Protein AF-A0A6B3MPC7-F1 (afdb_monomer_lite)

Radius of gyration: 35.34 Å; chains: 1; bounding box: 56×52×120 Å

pLDDT: mean 81.12, std 14.42, range [36.66, 95.19]

Foldseek 3Di:
DFLQCLQVQLPHGSVLLVVCCVDPLVCVVPNDPDDFDWDDDDDPDDDPPGDTGGDDDPVSSLVSLVVVVVVPRPSSVVVNVVVVVVVVVVVVCVVVVNDDDPVNVVVVVVVVVVVVVVVVVVVVVVVVVVVVVVVVVVVVVVVVVVVVVVVCVVCVVVVHHPPDDPPPPPDDD

Secondary structure (DSSP, 8-state):
-BHHHHHHTTT--HHHHHHHHHSHHHHHHH-TT----EE----SS--TT---EEB--HHHHHHHHHHHHHTT-HHHHHHHHHHHHHHHHHHHHHH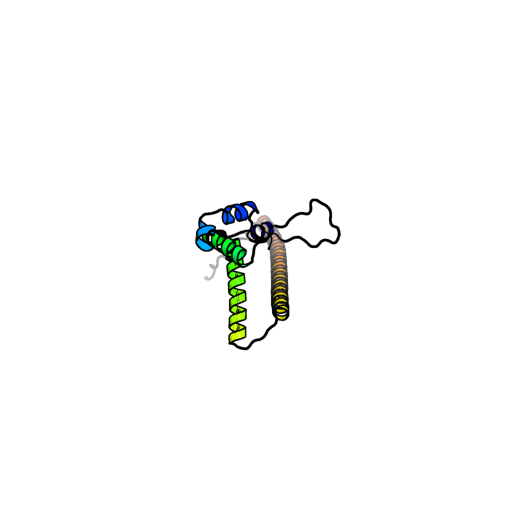TT----HHHHHHHHHHHHHHHHHHHHHHHHHHHHHHHHHHHHHHHHHHHHHHHHHHHHHHHHTT--TT----------

Structure (mmCIF, N/CA/C/O backbone):
data_AF-A0A6B3MPC7-F1
#
_entry.id   AF-A0A6B3MPC7-F1
#
loop_
_atom_site.group_PDB
_atom_site.id
_atom_site.type_symbol
_atom_site.label_atom_id
_atom_site.label_alt_id
_atom_site.label_comp_id
_atom_site.label_asym_id
_atom_site.label_entity_id
_atom_site.label_seq_id
_atom_site.pdbx_PDB_ins_code
_atom_site.Cartn_x
_atom_site.Cartn_y
_atom_site.Cartn_z
_atom_site.occupancy
_atom_site.B_iso_or_equiv
_atom_site.auth_seq_id
_atom_site.auth_comp_id
_atom_site.auth_asym_id
_atom_site.auth_atom_id
_atom_site.pdbx_PDB_model_num
ATOM 1 N N . MET A 1 1 ? -3.923 -2.902 20.310 1.00 79.69 1 MET A N 1
ATOM 2 C CA . MET A 1 1 ? -3.128 -1.877 19.592 1.00 79.69 1 MET A CA 1
ATOM 3 C C . MET A 1 1 ? -3.084 -0.612 20.438 1.00 79.69 1 MET A C 1
ATOM 5 O O . MET A 1 1 ? -4.071 -0.343 21.117 1.00 79.69 1 MET A O 1
ATOM 9 N N . SER A 1 2 ? -1.981 0.142 20.465 1.00 87.19 2 SER A N 1
ATOM 10 C CA . SER A 1 2 ? -1.950 1.422 21.195 1.00 87.19 2 SER A CA 1
ATOM 11 C C . SER A 1 2 ? -2.718 2.519 20.444 1.00 87.19 2 SER A C 1
ATOM 13 O O . SER A 1 2 ? -2.887 2.438 19.225 1.00 87.19 2 SER A O 1
ATOM 15 N N . GLN A 1 3 ? -3.172 3.567 21.142 1.00 87.94 3 GLN A N 1
ATOM 16 C CA . GLN A 1 3 ? -3.793 4.734 20.485 1.00 87.94 3 GLN A CA 1
ATOM 17 C C . GLN A 1 3 ? -2.867 5.386 19.446 1.00 87.94 3 GLN A C 1
ATOM 19 O O . GLN A 1 3 ? -3.337 5.820 18.400 1.00 87.94 3 GLN A O 1
ATOM 24 N N . THR A 1 4 ? -1.563 5.436 19.732 1.00 88.75 4 THR A N 1
ATOM 25 C CA . THR A 1 4 ? -0.551 5.992 18.826 1.00 88.75 4 THR A CA 1
ATOM 26 C C . THR A 1 4 ? -0.457 5.168 17.546 1.00 88.75 4 THR A C 1
ATOM 28 O O . THR A 1 4 ? -0.703 5.701 16.473 1.00 88.75 4 THR A O 1
ATOM 31 N N . GLN A 1 5 ? -0.248 3.852 17.671 1.00 89.69 5 GLN A N 1
ATOM 32 C CA . GLN A 1 5 ? -0.182 2.934 16.527 1.00 89.69 5 GLN A CA 1
ATOM 33 C C . GLN A 1 5 ? -1.459 2.990 15.684 1.00 89.69 5 GLN A C 1
ATOM 35 O O . GLN A 1 5 ? -1.404 3.007 14.459 1.00 89.69 5 GLN A O 1
ATOM 40 N N . THR A 1 6 ? -2.617 3.059 16.345 1.00 91.38 6 THR A N 1
ATOM 41 C CA . THR A 1 6 ? -3.924 3.152 15.681 1.00 91.38 6 THR A CA 1
ATOM 42 C C . THR A 1 6 ? -4.032 4.405 14.810 1.00 91.38 6 THR A C 1
ATOM 44 O O . THR A 1 6 ? -4.590 4.340 13.717 1.00 91.38 6 THR A O 1
ATOM 47 N N . ALA A 1 7 ? -3.518 5.541 15.287 1.00 91.69 7 ALA A N 1
ATOM 48 C CA . ALA A 1 7 ? -3.543 6.796 14.546 1.00 91.69 7 ALA A CA 1
ATOM 49 C C . ALA A 1 7 ? -2.517 6.805 13.406 1.00 91.69 7 ALA A C 1
ATOM 51 O O . ALA A 1 7 ? -2.861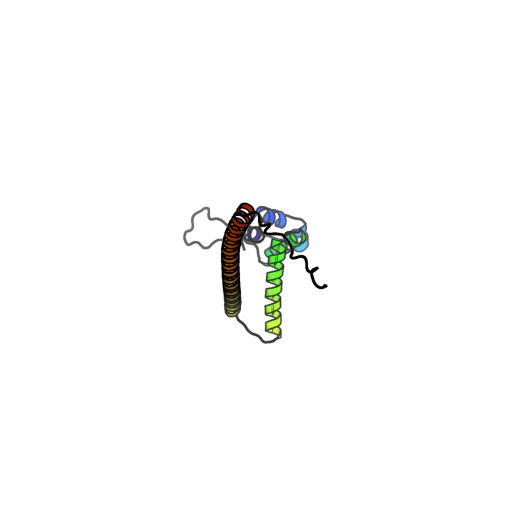 7.110 12.267 1.00 91.69 7 ALA A O 1
ATOM 52 N N . GLU A 1 8 ? -1.278 6.413 13.702 1.00 93.38 8 GLU A N 1
ATOM 53 C CA . GLU A 1 8 ? -0.163 6.437 12.749 1.00 93.38 8 GLU A CA 1
ATOM 54 C C . GLU A 1 8 ? -0.414 5.522 11.554 1.00 93.38 8 GLU A C 1
ATOM 56 O O . GLU A 1 8 ? -0.100 5.887 10.425 1.00 93.38 8 GLU A O 1
ATOM 61 N N . THR A 1 9 ? -1.072 4.383 11.787 1.00 92.94 9 THR A N 1
ATOM 62 C CA . THR A 1 9 ? -1.449 3.434 10.732 1.00 92.94 9 THR A CA 1
ATOM 63 C C . THR A 1 9 ? -2.302 4.094 9.642 1.00 92.94 9 THR A C 1
ATOM 65 O O . THR A 1 9 ? -2.206 3.716 8.484 1.00 92.94 9 THR A O 1
ATOM 68 N N . VAL A 1 10 ? -3.097 5.116 9.975 1.00 93.38 10 VAL A N 1
ATOM 69 C CA . VAL A 1 10 ? -3.915 5.873 9.007 1.00 93.38 10 VAL A CA 1
ATOM 70 C C . VAL A 1 10 ? -3.375 7.282 8.740 1.00 93.38 10 VAL A C 1
ATOM 72 O O . VAL A 1 10 ? -4.115 8.148 8.272 1.00 93.38 10 VAL A O 1
ATOM 75 N N . GLY A 1 11 ? -2.095 7.522 9.042 1.00 92.19 11 GLY A N 1
ATOM 76 C CA . GLY A 1 11 ? -1.410 8.792 8.787 1.00 92.19 11 GLY A CA 1
ATOM 77 C C . GLY A 1 11 ? -1.815 9.929 9.727 1.00 92.19 11 GLY A C 1
ATOM 78 O O . GLY A 1 11 ? -1.780 11.096 9.341 1.00 92.19 11 GLY A O 1
ATOM 79 N N . GLU A 1 12 ? -2.244 9.616 10.950 1.00 92.69 12 GLU A N 1
ATOM 80 C CA . GLU A 1 12 ? -2.781 10.591 11.899 1.00 92.69 12 GLU A CA 1
ATOM 81 C C . GLU A 1 12 ? -2.029 10.620 13.227 1.00 92.69 12 GLU A C 1
ATOM 83 O O . GLU A 1 12 ? -1.344 9.682 13.621 1.00 92.69 12 GLU A O 1
ATOM 88 N N . ASN A 1 13 ? -2.196 11.718 13.966 1.00 92.00 13 ASN A N 1
ATOM 89 C CA . ASN A 1 13 ? -1.659 11.836 15.316 1.00 92.00 13 ASN A CA 1
ATOM 90 C C . ASN A 1 13 ? -2.562 11.156 16.364 1.00 92.00 13 ASN A C 1
ATOM 92 O O . ASN A 1 13 ? -3.782 11.061 16.211 1.00 92.00 13 ASN A O 1
ATOM 96 N N . LYS A 1 14 ? -1.971 10.761 17.498 1.00 90.06 14 LYS A N 1
ATOM 97 C CA . LYS A 1 14 ? -2.687 10.182 18.651 1.00 90.06 14 LYS A CA 1
ATOM 98 C C . LYS A 1 14 ? -3.877 11.036 19.121 1.00 90.06 14 LYS A C 1
ATOM 100 O O . LYS A 1 14 ? -4.863 10.492 19.621 1.00 90.06 14 LYS A O 1
ATOM 105 N N . GLN A 1 15 ? -3.797 12.362 18.977 1.00 88.81 15 GLN A N 1
ATOM 106 C CA . GLN A 1 15 ? -4.856 13.273 19.415 1.00 88.81 15 GLN A CA 1
ATOM 107 C C . GLN A 1 15 ? -6.176 13.000 18.685 1.00 88.81 15 GLN A C 1
ATOM 109 O O . GLN A 1 15 ? -7.214 12.959 19.337 1.00 88.81 15 GLN A O 1
ATOM 114 N N . ASN A 1 16 ? -6.137 12.690 17.386 1.00 91.25 16 ASN A N 1
ATOM 115 C CA . ASN A 1 16 ? -7.331 12.331 16.618 1.00 91.25 16 ASN A CA 1
ATOM 116 C C . ASN A 1 16 ? -8.087 11.127 17.208 1.00 91.25 16 ASN A C 1
ATOM 118 O O . ASN A 1 16 ? -9.318 11.132 17.262 1.00 91.25 16 ASN A O 1
ATOM 122 N N . VAL A 1 17 ? -7.360 10.111 17.681 1.00 90.00 17 VAL A N 1
ATOM 123 C CA . VAL A 1 17 ? -7.947 8.941 18.350 1.00 90.00 17 VAL A CA 1
ATOM 124 C C . VAL A 1 17 ? -8.552 9.341 19.695 1.00 90.00 17 VAL A C 1
ATOM 126 O O . VAL A 1 17 ? -9.681 8.966 20.001 1.00 90.00 17 VAL A O 1
ATOM 129 N N . SER A 1 18 ? -7.836 10.138 20.491 1.00 87.62 18 SER A N 1
ATOM 130 C CA . SER A 1 18 ? -8.331 10.639 21.782 1.00 87.62 18 SER A CA 1
ATOM 131 C C . SER A 1 18 ? -9.615 11.467 21.627 1.00 87.62 18 SER A C 1
ATOM 133 O O . SER A 1 18 ? -10.590 11.255 22.353 1.00 87.62 18 SER A O 1
ATOM 135 N N . ASP A 1 19 ? -9.650 12.362 20.638 1.00 89.75 19 ASP A N 1
ATOM 136 C CA . ASP A 1 19 ? -10.810 13.199 20.325 1.00 89.75 19 ASP A CA 1
ATOM 137 C C . ASP A 1 19 ? -11.988 12.354 19.842 1.00 89.75 19 ASP A C 1
ATOM 139 O O . ASP A 1 19 ? -13.127 12.572 20.259 1.00 89.75 19 ASP A O 1
ATOM 143 N N . PHE A 1 20 ? -11.719 11.335 19.021 1.00 90.25 20 PHE A N 1
ATOM 144 C CA . PHE A 1 20 ? -12.735 10.386 18.591 1.00 90.25 20 PHE A CA 1
ATOM 145 C C . PHE A 1 20 ? -13.371 9.647 19.773 1.00 90.25 20 PHE A C 1
ATOM 147 O O . PHE A 1 20 ? -14.596 9.620 19.870 1.00 90.25 20 PHE A O 1
ATOM 154 N N . LEU A 1 21 ? -12.575 9.118 20.705 1.00 87.31 21 LEU A N 1
ATOM 155 C CA . LEU A 1 21 ? -13.083 8.399 21.883 1.00 87.31 21 LEU A CA 1
ATOM 156 C C . LEU A 1 21 ? -13.936 9.287 22.802 1.00 87.31 21 LEU A C 1
ATOM 158 O O . LEU A 1 21 ? -14.814 8.795 23.507 1.00 87.31 21 LEU A O 1
ATOM 162 N N . ARG A 1 22 ? -13.704 10.604 22.790 1.00 86.06 22 ARG A N 1
ATOM 163 C CA . ARG A 1 22 ? -14.512 11.593 23.526 1.00 86.06 22 ARG A CA 1
ATOM 164 C C . ARG A 1 22 ? -15.723 12.089 22.732 1.00 86.06 22 ARG A C 1
ATOM 166 O O . ARG A 1 22 ? -16.603 12.739 23.301 1.00 86.06 22 ARG A O 1
ATOM 173 N N . SER A 1 23 ? -15.771 11.813 21.431 1.00 86.88 23 SER A N 1
ATOM 174 C CA . SER A 1 23 ? -16.781 12.346 20.523 1.00 86.88 23 SER A CA 1
ATOM 175 C C . SER A 1 23 ? -18.166 11.748 20.769 1.00 86.88 23 SER A C 1
ATOM 177 O O . SER A 1 23 ? -18.323 10.604 21.201 1.00 86.88 23 SER A O 1
ATOM 179 N N . LYS A 1 24 ? -19.204 12.516 20.412 1.00 84.62 24 LYS A N 1
ATOM 180 C CA . LYS A 1 24 ? -20.585 12.014 20.395 1.00 84.62 24 LYS A CA 1
ATOM 181 C C . LYS A 1 24 ? -20.744 10.831 19.437 1.00 84.62 24 LYS A C 1
ATOM 183 O O . LYS A 1 24 ? -21.462 9.903 19.767 1.00 84.62 24 LYS A O 1
ATOM 188 N N . ALA A 1 25 ? -20.036 10.839 18.304 1.00 82.62 25 ALA A N 1
ATOM 189 C CA . ALA A 1 25 ? -20.099 9.769 17.309 1.00 82.62 25 ALA A CA 1
ATOM 190 C C . ALA A 1 25 ? -19.684 8.415 17.900 1.00 82.62 25 ALA A C 1
ATOM 192 O O . ALA A 1 25 ? -20.395 7.428 17.737 1.00 82.62 25 ALA A O 1
ATOM 193 N N . PHE A 1 26 ? -18.581 8.380 18.651 1.00 84.88 26 PHE A N 1
ATOM 194 C CA . PHE A 1 26 ? -18.154 7.161 19.331 1.00 84.88 26 PHE A CA 1
ATOM 195 C C . PHE A 1 26 ? -19.164 6.710 20.393 1.00 84.88 26 PHE A C 1
ATOM 197 O O . PHE A 1 26 ? -19.533 5.539 20.422 1.00 84.88 26 PHE A O 1
ATOM 204 N N . LYS A 1 27 ? -19.682 7.640 21.208 1.00 82.56 27 LYS A N 1
ATOM 205 C CA . LYS A 1 27 ? -20.719 7.332 22.209 1.00 82.56 27 LYS A CA 1
ATOM 206 C C . LYS A 1 27 ? -22.001 6.779 21.584 1.00 82.56 27 LYS A C 1
ATOM 208 O O . LYS A 1 27 ? -22.602 5.879 22.153 1.00 82.56 27 LYS A O 1
ATOM 213 N N . THR A 1 28 ? -22.406 7.280 20.418 1.00 82.12 28 THR A N 1
ATOM 214 C CA . THR A 1 28 ? -23.572 6.767 19.686 1.00 82.12 28 THR A CA 1
ATOM 215 C C . THR A 1 28 ? -23.346 5.344 19.177 1.00 82.12 28 THR A C 1
ATOM 217 O O . THR A 1 28 ? -24.265 4.536 19.227 1.00 82.12 28 THR A O 1
ATOM 220 N N . ILE A 1 29 ? -22.139 5.027 18.704 1.00 76.25 29 ILE A N 1
ATOM 221 C CA . ILE A 1 29 ? -21.819 3.706 18.144 1.00 76.25 29 ILE A CA 1
ATOM 222 C C . ILE A 1 29 ? -21.597 2.660 19.250 1.00 76.25 29 ILE A C 1
ATOM 224 O O . ILE A 1 29 ? -21.980 1.506 19.084 1.00 76.25 29 ILE A O 1
ATOM 228 N N . TRP A 1 30 ? -20.966 3.043 20.363 1.00 74.81 30 TRP A N 1
ATOM 229 C CA . TRP A 1 30 ? -20.492 2.101 21.386 1.00 74.81 30 TRP A CA 1
ATOM 230 C C . TRP A 1 30 ? -21.285 2.130 22.705 1.00 74.81 30 TRP A C 1
ATOM 232 O O . TRP A 1 30 ? -21.238 1.172 23.475 1.00 74.81 30 TRP A O 1
ATOM 242 N N . GLY A 1 31 ? -22.019 3.208 22.986 1.00 70.50 31 GLY A N 1
ATOM 243 C CA . GLY A 1 31 ? -22.661 3.455 24.281 1.00 70.50 31 GLY A CA 1
ATOM 244 C C . GLY A 1 31 ? -21.761 4.200 25.280 1.00 70.50 31 GLY A C 1
ATOM 245 O O . GLY A 1 31 ? -20.554 4.346 25.087 1.00 70.50 31 GLY A O 1
ATOM 246 N N . GLU A 1 32 ? -22.352 4.703 26.369 1.00 61.47 32 GLU A N 1
ATOM 247 C CA . GLU A 1 32 ? -21.684 5.615 27.321 1.00 61.47 32 GLU A CA 1
ATOM 248 C C . GLU A 1 32 ? -20.649 4.949 28.252 1.00 61.47 32 GLU A C 1
ATOM 250 O O . GLU A 1 32 ? -19.908 5.647 28.939 1.00 61.47 32 GLU A O 1
ATOM 255 N N . GLY A 1 33 ? -20.558 3.616 28.266 1.00 57.88 33 GLY A N 1
ATOM 256 C CA . GLY A 1 33 ? -19.762 2.853 29.239 1.00 57.88 33 GLY A CA 1
ATOM 257 C C . GLY A 1 33 ? -18.322 2.518 28.835 1.00 57.88 33 GLY A C 1
ATOM 258 O O . GLY A 1 33 ? -17.691 1.691 29.494 1.00 57.88 33 GLY A O 1
ATOM 259 N N . PHE A 1 34 ? -17.782 3.079 27.746 1.00 63.31 34 PHE A N 1
ATOM 260 C CA . PHE A 1 34 ? -16.431 2.708 27.318 1.00 63.31 34 PHE A CA 1
ATOM 261 C C . PHE A 1 34 ? -15.351 3.263 28.251 1.00 63.31 34 PHE A C 1
ATOM 263 O O . PHE A 1 34 ? -15.159 4.473 28.354 1.00 63.31 34 PHE A O 1
ATOM 270 N N . THR A 1 35 ? -14.573 2.357 28.839 1.00 61.47 35 THR A N 1
ATOM 271 C CA . THR A 1 35 ? -13.305 2.677 29.498 1.00 61.47 35 THR A CA 1
ATOM 272 C C . THR A 1 35 ? -12.179 2.040 28.691 1.00 61.47 35 THR A C 1
ATOM 274 O O . THR A 1 35 ? -12.222 0.839 28.416 1.00 61.47 35 THR A O 1
ATOM 277 N N . SER A 1 36 ? -11.180 2.826 28.278 1.00 61.00 36 SER A N 1
ATOM 278 C CA . SER A 1 36 ? -10.019 2.283 27.568 1.00 61.00 36 SER A CA 1
ATOM 279 C C . SER A 1 36 ? -9.284 1.284 28.453 1.00 61.00 36 SER A C 1
ATOM 281 O O . SER A 1 36 ? -8.946 1.613 29.589 1.00 61.00 36 SER A O 1
ATOM 283 N N . GLN A 1 37 ? -9.015 0.089 27.929 1.00 60.06 37 GLN A N 1
ATOM 284 C CA . GLN A 1 37 ? -8.180 -0.885 28.620 1.00 60.06 37 GLN A CA 1
ATOM 285 C C . GLN A 1 37 ? -6.733 -0.397 28.596 1.00 60.06 37 GLN A C 1
ATOM 287 O O . GLN A 1 37 ? -6.102 -0.308 27.543 1.00 60.06 37 GLN A O 1
ATOM 292 N N . THR A 1 38 ? -6.207 -0.061 29.763 1.00 57.59 38 THR A N 1
ATOM 293 C CA . THR A 1 38 ? -4.776 0.176 29.935 1.00 57.59 38 THR A CA 1
ATOM 294 C C . THR A 1 38 ? -4.104 -1.181 30.057 1.00 57.59 38 THR A C 1
ATOM 296 O O . THR A 1 38 ? -4.526 -1.987 30.884 1.00 57.59 38 THR A O 1
ATOM 299 N N . PHE A 1 39 ? -3.089 -1.447 29.239 1.00 57.16 39 PHE A N 1
ATOM 300 C CA . PHE A 1 39 ? -2.245 -2.620 29.428 1.00 57.16 39 PHE A CA 1
ATOM 301 C C . PHE A 1 39 ? -0.905 -2.186 30.012 1.00 57.16 39 PHE A C 1
ATOM 303 O O . PHE A 1 39 ? -0.333 -1.166 29.615 1.00 57.16 39 PHE A O 1
ATOM 310 N N . GLU A 1 40 ? -0.435 -2.947 30.992 1.00 53.66 40 GLU A N 1
ATOM 311 C CA . GLU A 1 40 ? 0.923 -2.818 31.503 1.00 53.66 40 GLU A CA 1
ATOM 312 C C . GLU A 1 40 ? 1.852 -3.581 30.558 1.00 53.66 40 GLU A C 1
ATOM 314 O O . GLU A 1 40 ? 1.523 -4.671 30.091 1.00 53.66 40 GLU A O 1
ATOM 319 N N . VAL A 1 41 ? 2.971 -2.956 30.195 1.00 55.78 41 VAL A N 1
ATOM 320 C CA . VAL A 1 41 ? 4.008 -3.608 29.396 1.00 55.78 41 VAL A CA 1
ATOM 321 C C . VAL A 1 41 ? 4.845 -4.428 30.367 1.00 55.78 41 VAL A C 1
ATOM 323 O O . VAL A 1 41 ? 5.378 -3.882 31.332 1.00 55.78 41 VAL A O 1
ATOM 326 N N . GLU A 1 42 ? 4.906 -5.737 30.150 1.00 44.22 42 GLU A N 1
ATOM 327 C CA . GLU A 1 42 ? 5.680 -6.651 30.983 1.00 44.22 42 GLU A CA 1
ATOM 328 C C . GLU A 1 42 ? 7.172 -6.468 30.667 1.00 44.22 42 GLU A C 1
ATOM 330 O O . GLU A 1 42 ? 7.681 -7.019 29.698 1.00 44.22 42 GLU A O 1
ATOM 335 N N . ASP A 1 43 ? 7.860 -5.647 31.464 1.00 46.41 43 ASP A N 1
ATOM 336 C CA . ASP A 1 43 ? 9.323 -5.549 31.483 1.00 46.41 43 ASP A CA 1
ATOM 337 C C . ASP A 1 43 ? 9.832 -5.905 32.885 1.00 46.41 43 ASP A C 1
ATOM 339 O O . ASP A 1 43 ? 9.342 -5.394 33.898 1.00 46.41 43 ASP A O 1
ATOM 343 N N . SER A 1 44 ? 10.833 -6.787 32.940 1.00 45.22 44 SER A N 1
ATOM 344 C CA . SER A 1 44 ? 11.341 -7.512 34.119 1.00 45.22 44 SER A CA 1
ATOM 345 C C . SER A 1 44 ? 12.015 -6.661 35.209 1.00 45.22 44 SER A C 1
ATOM 347 O O . SER A 1 44 ? 12.724 -7.188 36.063 1.00 45.22 44 SER A O 1
ATOM 349 N N . THR A 1 45 ? 11.810 -5.348 35.220 1.00 51.62 45 THR A N 1
ATOM 350 C CA . THR A 1 45 ? 12.369 -4.438 36.225 1.00 51.62 45 THR A CA 1
ATOM 351 C C . THR A 1 45 ? 11.339 -3.378 36.590 1.00 51.62 45 THR A C 1
ATOM 353 O O . THR A 1 45 ? 11.165 -2.376 35.895 1.00 51.62 45 THR A O 1
ATOM 356 N N . GLN A 1 46 ? 10.642 -3.627 37.700 1.00 48.66 46 GLN A N 1
ATOM 357 C CA . GLN A 1 46 ? 9.683 -2.721 38.328 1.00 48.66 46 GLN A CA 1
ATOM 358 C C . GLN A 1 46 ? 10.389 -1.439 38.796 1.00 48.66 46 GLN A C 1
ATOM 360 O O . GLN A 1 46 ? 10.951 -1.384 39.889 1.00 48.66 46 GLN A O 1
ATOM 365 N N . LEU A 1 47 ? 10.353 -0.392 37.972 1.00 48.59 47 LEU A N 1
ATOM 366 C CA . LEU A 1 47 ? 10.719 0.967 38.364 1.00 48.59 47 LEU A CA 1
ATOM 367 C C . LEU A 1 47 ? 9.486 1.871 38.267 1.00 48.59 47 LEU A C 1
ATOM 369 O O . LEU A 1 47 ? 8.727 1.844 37.298 1.00 48.59 47 LEU A O 1
ATOM 373 N N . ILE A 1 48 ? 9.281 2.664 39.315 1.00 48.00 48 ILE A N 1
ATOM 374 C CA . ILE A 1 48 ? 8.210 3.655 39.440 1.00 48.00 48 ILE A CA 1
ATOM 375 C C . ILE A 1 48 ? 8.314 4.642 38.264 1.00 48.00 48 ILE A C 1
ATOM 377 O O . ILE A 1 48 ? 9.339 5.297 38.105 1.00 48.00 48 ILE A O 1
ATOM 381 N N . GLY A 1 49 ? 7.254 4.751 37.451 1.00 57.06 49 GLY A N 1
ATOM 382 C CA . GLY A 1 49 ? 7.196 5.653 36.287 1.00 57.06 49 GLY A CA 1
ATOM 383 C C . GLY A 1 49 ? 7.054 4.982 34.913 1.00 57.06 49 GLY A C 1
ATOM 384 O O . GLY A 1 49 ? 7.204 5.665 33.902 1.00 57.06 49 GLY A O 1
ATOM 385 N N . GLN A 1 50 ? 6.759 3.678 34.845 1.00 56.09 50 GLN A N 1
ATOM 386 C CA . GLN A 1 50 ? 6.609 2.962 33.572 1.00 56.09 50 GLN A CA 1
ATOM 387 C C . GLN A 1 50 ? 5.555 3.584 32.627 1.00 56.09 50 GLN A C 1
ATOM 389 O O . GLN A 1 50 ? 4.476 4.003 33.074 1.00 56.09 50 GLN A O 1
ATOM 394 N N . PRO A 1 51 ? 5.827 3.612 31.305 1.00 55.25 51 PRO A N 1
ATOM 395 C CA . PRO A 1 51 ? 4.883 4.100 30.313 1.00 55.25 51 PRO A CA 1
ATOM 396 C C . PRO A 1 51 ? 3.697 3.137 30.207 1.00 55.25 51 PRO A C 1
ATOM 398 O O . PRO A 1 51 ? 3.763 2.088 29.572 1.00 55.25 51 PRO A O 1
ATOM 401 N N . ARG A 1 52 ? 2.572 3.517 30.814 1.00 60.28 52 ARG A N 1
ATOM 402 C CA . ARG A 1 52 ? 1.289 2.848 30.593 1.00 60.28 52 ARG A CA 1
ATOM 403 C C . ARG A 1 52 ? 0.851 3.086 29.156 1.00 60.28 52 ARG A C 1
ATOM 405 O O . ARG A 1 52 ? 0.601 4.228 28.756 1.00 60.28 52 ARG A O 1
ATOM 412 N N . ILE A 1 53 ? 0.743 2.016 28.378 1.00 65.00 53 ILE A N 1
ATOM 413 C CA . ILE A 1 53 ? 0.219 2.115 27.024 1.00 65.00 53 ILE A CA 1
ATOM 414 C C . ILE A 1 53 ? -1.300 1.958 27.099 1.00 65.00 53 ILE A C 1
ATOM 416 O O . ILE A 1 53 ? -1.845 0.934 27.510 1.00 65.00 53 ILE A O 1
ATOM 420 N N . ASN A 1 54 ? -2.001 3.011 26.683 1.00 70.50 54 ASN A N 1
ATOM 421 C CA . ASN A 1 54 ? -3.451 2.967 26.559 1.00 70.50 54 ASN A CA 1
ATOM 422 C C . ASN A 1 54 ? -3.810 2.121 25.342 1.00 70.50 54 ASN A C 1
ATOM 424 O O . ASN A 1 54 ? -3.614 2.538 24.191 1.00 70.50 54 ASN A O 1
ATOM 428 N N . GLY A 1 55 ? -4.326 0.931 25.616 1.00 78.62 55 GLY A N 1
ATOM 429 C CA . GLY A 1 55 ? -4.754 -0.006 24.609 1.00 78.62 55 GLY A CA 1
ATOM 430 C C . GLY A 1 55 ? -6.145 0.252 24.097 1.00 78.62 55 GLY A C 1
ATOM 431 O O . GLY A 1 55 ? -7.062 0.637 24.822 1.00 78.62 55 GLY A O 1
ATOM 432 N N . LEU A 1 56 ? -6.294 -0.012 22.807 1.00 82.44 56 LEU A N 1
ATOM 433 C CA . LEU A 1 56 ? -7.576 -0.097 22.148 1.00 82.44 56 LEU A CA 1
ATOM 434 C C . LEU A 1 56 ? -7.841 -1.547 21.728 1.00 82.44 56 LEU A C 1
ATOM 436 O O . LEU A 1 56 ? -7.005 -2.152 21.038 1.00 82.44 56 LEU A O 1
ATOM 440 N N . PRO A 1 57 ? -9.003 -2.098 22.124 1.00 84.19 57 PRO A N 1
ATOM 441 C CA . PRO A 1 57 ? -9.557 -3.301 21.527 1.00 84.19 57 PRO A CA 1
ATOM 442 C C . PRO A 1 57 ? -9.690 -3.149 20.009 1.00 84.19 57 PRO A C 1
ATOM 444 O O . PRO A 1 57 ? -10.066 -2.081 19.520 1.00 84.19 57 PRO A O 1
ATOM 447 N N . LEU A 1 58 ? -9.466 -4.236 19.265 1.00 85.75 58 LEU A N 1
ATOM 448 C CA . LEU A 1 58 ? -9.533 -4.246 17.796 1.00 85.75 58 LEU A CA 1
ATOM 449 C C . LEU A 1 58 ? -10.861 -3.690 17.257 1.00 85.75 58 LEU A C 1
ATOM 451 O O . LEU A 1 58 ? -10.872 -2.933 16.293 1.00 85.75 58 LEU A O 1
ATOM 455 N N . LYS A 1 59 ? -11.979 -3.993 17.924 1.00 86.69 59 LYS A N 1
ATOM 456 C CA . LYS A 1 59 ? -13.303 -3.470 17.553 1.00 86.69 59 LYS A CA 1
ATOM 457 C C . LYS A 1 59 ? -13.325 -1.939 17.486 1.00 86.69 59 LYS A C 1
ATOM 459 O O . LYS A 1 59 ? -13.919 -1.369 16.580 1.00 86.69 59 LYS A O 1
ATOM 464 N N . ILE A 1 60 ? -12.644 -1.274 18.415 1.00 87.75 60 ILE A N 1
ATOM 465 C CA . ILE A 1 60 ? -12.600 0.191 18.491 1.00 87.75 60 ILE A CA 1
ATOM 466 C C . ILE A 1 60 ? -11.656 0.764 17.446 1.00 87.75 60 ILE A C 1
ATOM 468 O O . ILE A 1 60 ? -11.963 1.799 16.864 1.00 87.75 60 ILE A O 1
ATOM 472 N N . VAL A 1 61 ? -10.556 0.065 17.165 1.00 91.06 61 VAL A N 1
ATOM 473 C CA . VAL A 1 61 ? -9.653 0.401 16.058 1.00 91.06 61 VAL A CA 1
ATOM 474 C C . VAL A 1 61 ? -10.411 0.393 14.729 1.00 91.06 61 VAL A C 1
ATOM 476 O O . VAL A 1 61 ? -10.384 1.383 14.003 1.00 91.06 61 VAL A O 1
ATOM 479 N N . ILE A 1 62 ? -11.174 -0.671 14.456 1.00 91.25 62 ILE A N 1
ATOM 480 C CA . ILE A 1 62 ? -11.975 -0.800 13.230 1.00 91.25 62 ILE A CA 1
ATOM 481 C C . ILE A 1 62 ? -13.034 0.304 13.141 1.00 91.25 62 ILE A C 1
ATOM 483 O O . ILE A 1 62 ? -13.206 0.906 12.081 1.00 91.25 62 ILE A O 1
ATOM 487 N N . ILE A 1 63 ? -13.734 0.599 14.241 1.00 91.25 63 ILE A N 1
ATOM 488 C CA . ILE A 1 63 ? -14.737 1.673 14.283 1.00 91.25 63 ILE A CA 1
ATOM 489 C C . ILE A 1 63 ? -14.084 3.037 14.024 1.00 91.25 63 ILE A C 1
ATOM 491 O O . ILE A 1 63 ? -14.619 3.837 13.256 1.00 91.25 63 ILE A O 1
ATOM 495 N N . TYR A 1 64 ? -12.930 3.304 14.638 1.00 92.62 64 TYR A N 1
ATOM 496 C CA . TYR A 1 64 ? -12.186 4.541 14.430 1.00 92.62 64 TYR A CA 1
ATOM 497 C C . TYR A 1 64 ? -11.768 4.705 12.968 1.00 92.62 64 TYR A C 1
ATOM 499 O O . TYR A 1 64 ? -12.063 5.734 12.360 1.00 92.62 64 TYR A O 1
ATOM 507 N N . TRP A 1 65 ? -11.138 3.689 12.373 1.00 95.19 65 TRP A N 1
ATOM 508 C CA . TRP A 1 65 ? -10.737 3.740 10.968 1.00 95.19 65 TRP A CA 1
ATOM 509 C C . TRP A 1 65 ? -11.943 3.898 10.041 1.00 95.19 65 TRP A C 1
ATOM 511 O O . TRP A 1 65 ? -11.876 4.688 9.102 1.00 95.19 65 TRP A O 1
ATOM 521 N N . ASN A 1 66 ? -13.077 3.251 10.333 1.00 92.88 66 ASN A N 1
ATOM 522 C CA . ASN A 1 66 ? -14.306 3.430 9.549 1.00 92.88 66 ASN A CA 1
ATOM 523 C C . ASN A 1 66 ? -14.817 4.868 9.636 1.00 92.88 66 ASN A C 1
ATOM 525 O O . ASN A 1 66 ? -15.154 5.479 8.622 1.00 92.88 66 ASN A O 1
ATOM 529 N N . TYR A 1 67 ? -14.814 5.442 10.838 1.00 92.50 67 TYR A N 1
ATOM 530 C CA . TYR A 1 67 ? -15.173 6.839 11.048 1.00 92.50 67 TYR A CA 1
ATOM 531 C C . TYR A 1 67 ? -14.250 7.796 10.274 1.00 92.50 67 TYR A C 1
ATOM 533 O O . TYR A 1 67 ? -14.734 8.745 9.652 1.00 92.50 67 TYR A O 1
ATOM 541 N N . ARG A 1 68 ? -12.933 7.547 10.260 1.00 93.94 68 ARG A N 1
ATOM 542 C CA . ARG A 1 68 ? -11.974 8.354 9.482 1.00 93.94 68 ARG A CA 1
ATOM 543 C C . ARG A 1 68 ? -12.158 8.179 7.976 1.00 93.94 68 ARG A C 1
ATOM 545 O O . ARG A 1 68 ? -12.121 9.173 7.256 1.00 93.94 68 ARG A O 1
ATOM 552 N N . SER A 1 69 ? -12.430 6.961 7.513 1.00 94.31 69 SER A N 1
ATOM 553 C CA . SER A 1 69 ? -12.759 6.673 6.114 1.00 94.31 69 SER A CA 1
ATOM 554 C C . SER A 1 69 ? -14.001 7.449 5.667 1.00 94.31 69 SER A C 1
ATOM 556 O O . SER A 1 69 ? -13.962 8.146 4.657 1.00 94.31 69 SER A O 1
ATOM 558 N N . TYR A 1 70 ? -15.075 7.429 6.465 1.00 91.25 70 TYR A N 1
ATOM 559 C CA . TYR A 1 70 ? -16.290 8.212 6.201 1.00 91.25 70 TYR A CA 1
ATOM 560 C C . TYR A 1 70 ? -16.024 9.727 6.142 1.00 91.25 70 TYR A C 1
ATOM 562 O O . TYR A 1 70 ? -16.663 10.454 5.386 1.00 91.25 70 TYR A O 1
ATOM 570 N N . ARG A 1 71 ? -15.046 10.219 6.912 1.00 91.25 71 ARG A N 1
ATOM 571 C CA . ARG A 1 71 ? -14.589 11.619 6.896 1.00 91.25 71 ARG A CA 1
ATOM 572 C C . ARG A 1 71 ? -13.628 11.950 5.745 1.00 91.25 71 ARG A C 1
ATOM 574 O O . ARG A 1 71 ? -13.157 13.082 5.680 1.00 91.25 71 ARG A O 1
ATOM 581 N N . GLY A 1 72 ? -13.344 11.003 4.853 1.00 92.56 72 GLY A N 1
ATOM 582 C CA . GLY A 1 72 ? -12.510 11.208 3.669 1.00 92.56 72 GLY A CA 1
ATOM 583 C C . GLY A 1 72 ? -11.027 10.875 3.847 1.00 92.56 72 GLY A C 1
ATOM 584 O O . GLY A 1 72 ? -10.234 11.209 2.966 1.00 92.56 72 GLY A O 1
ATOM 585 N N . ASN A 1 73 ? -10.618 10.214 4.940 1.00 94.56 73 ASN A N 1
ATOM 586 C CA . ASN A 1 73 ? -9.249 9.703 5.043 1.00 94.56 73 ASN A CA 1
ATOM 587 C C . ASN A 1 73 ? -9.069 8.502 4.093 1.00 94.56 73 ASN A C 1
ATOM 589 O O . ASN A 1 73 ? -9.589 7.410 4.333 1.00 94.56 73 ASN A O 1
ATOM 593 N N . LYS A 1 74 ? -8.294 8.718 3.023 1.00 94.50 74 LYS A N 1
ATOM 594 C CA . LYS A 1 74 ? -8.000 7.710 1.996 1.00 94.50 74 LYS A CA 1
ATOM 595 C C . LYS A 1 74 ? -7.150 6.549 2.517 1.00 94.50 74 LYS A C 1
ATOM 597 O O . LYS A 1 74 ? -7.361 5.427 2.074 1.00 94.50 74 LYS A O 1
ATOM 602 N N . GLU A 1 75 ? -6.228 6.786 3.448 1.00 93.62 75 GLU A N 1
ATOM 603 C CA . GLU A 1 75 ? -5.393 5.726 4.031 1.00 93.62 75 GLU A CA 1
ATOM 604 C C . GLU A 1 75 ? -6.230 4.781 4.894 1.00 93.62 75 GLU A C 1
ATOM 606 O O . GLU A 1 75 ? -6.150 3.563 4.744 1.00 93.62 75 GLU A O 1
ATOM 611 N N . ALA A 1 76 ? -7.135 5.334 5.707 1.00 92.94 76 ALA A N 1
ATOM 612 C CA . ALA A 1 76 ? -8.097 4.534 6.460 1.00 92.94 76 ALA A CA 1
ATOM 613 C C . ALA A 1 76 ? -8.984 3.680 5.536 1.00 92.94 76 ALA A C 1
ATOM 615 O O . ALA A 1 76 ? -9.197 2.500 5.810 1.00 92.94 76 ALA A O 1
ATOM 616 N N . TYR A 1 77 ? -9.457 4.252 4.422 1.00 93.75 77 TYR A N 1
ATOM 617 C CA . TYR A 1 77 ? -10.236 3.517 3.422 1.00 93.75 77 TYR A CA 1
ATOM 618 C C . TYR A 1 77 ? -9.440 2.371 2.784 1.00 93.75 77 TYR A C 1
ATOM 620 O O . TYR A 1 77 ? -9.948 1.252 2.695 1.00 93.75 77 TYR A O 1
ATOM 628 N N . LYS A 1 78 ? -8.191 2.623 2.365 1.00 93.00 78 LYS A N 1
ATOM 629 C CA . LYS A 1 78 ? -7.314 1.601 1.771 1.00 93.00 78 LYS A CA 1
ATOM 630 C C . LYS A 1 78 ? -7.112 0.429 2.725 1.00 93.00 78 LYS A C 1
ATOM 632 O O . LYS A 1 78 ? -7.343 -0.711 2.339 1.00 93.00 78 LYS A O 1
ATOM 637 N N . ILE A 1 79 ? -6.745 0.712 3.975 1.00 93.38 79 ILE A N 1
ATOM 638 C CA . ILE A 1 79 ? -6.474 -0.323 4.980 1.00 93.38 79 ILE A CA 1
ATOM 639 C C . ILE A 1 79 ? -7.726 -1.148 5.262 1.00 93.38 79 ILE A C 1
ATOM 641 O O . ILE A 1 79 ? -7.665 -2.373 5.255 1.00 93.38 79 ILE A O 1
ATOM 645 N N . LEU A 1 80 ? -8.880 -0.503 5.449 1.00 93.50 80 LEU A N 1
ATOM 646 C CA . LEU A 1 80 ? -10.137 -1.222 5.649 1.00 93.50 80 LEU A CA 1
ATOM 647 C C . LEU A 1 80 ? -10.524 -2.073 4.442 1.00 93.50 80 LEU A C 1
ATOM 649 O O . LEU A 1 80 ? -11.001 -3.187 4.626 1.00 93.50 80 LEU A O 1
ATOM 653 N N . SER A 1 81 ? -10.300 -1.572 3.227 1.00 91.50 81 SER A N 1
ATOM 654 C CA . SER A 1 81 ? -10.592 -2.312 1.997 1.00 91.50 81 SER A CA 1
ATOM 655 C C . SER A 1 81 ? -9.714 -3.555 1.877 1.00 91.50 81 SER A C 1
ATOM 657 O O . SER A 1 81 ? -10.224 -4.627 1.572 1.00 91.50 81 SER A O 1
ATOM 659 N N . VAL A 1 82 ? -8.416 -3.435 2.176 1.00 91.75 82 VAL A N 1
ATOM 660 C CA . VAL A 1 82 ? -7.477 -4.567 2.164 1.00 91.75 82 VAL A CA 1
ATOM 661 C C . VAL A 1 82 ? -7.840 -5.592 3.237 1.00 91.75 82 VAL A C 1
ATOM 663 O O . VAL A 1 82 ? -7.897 -6.779 2.941 1.00 91.75 82 VAL A O 1
ATOM 666 N N . LEU A 1 83 ? -8.147 -5.154 4.462 1.00 91.25 83 LEU A N 1
ATOM 667 C CA . LEU A 1 83 ? -8.551 -6.058 5.547 1.00 91.25 83 LEU A CA 1
ATOM 668 C C . LEU A 1 83 ? -9.887 -6.757 5.264 1.00 91.25 83 LEU A C 1
ATOM 670 O O . LEU A 1 83 ? -10.066 -7.919 5.623 1.00 91.25 83 LEU A O 1
ATOM 674 N N . ALA A 1 84 ? -10.834 -6.059 4.633 1.00 90.56 84 ALA A N 1
ATOM 675 C CA . ALA A 1 84 ? -12.102 -6.646 4.223 1.00 90.56 84 ALA A CA 1
ATOM 6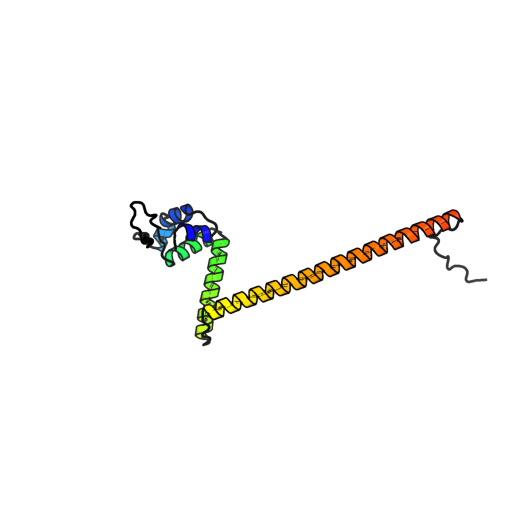76 C C . ALA A 1 84 ? -11.902 -7.672 3.104 1.00 90.56 84 ALA A C 1
ATOM 678 O O . ALA A 1 84 ? -12.450 -8.766 3.193 1.00 90.56 84 ALA A O 1
ATOM 679 N N . LEU A 1 85 ? -11.102 -7.337 2.087 1.00 89.69 85 LEU A N 1
ATOM 680 C CA . LEU A 1 85 ? -10.753 -8.255 1.006 1.00 89.69 85 LEU A CA 1
ATOM 681 C C . LEU A 1 85 ? -10.098 -9.519 1.561 1.00 89.69 85 LEU A C 1
ATOM 683 O O . LEU A 1 85 ? -10.537 -10.614 1.244 1.00 89.69 85 LEU A O 1
ATOM 687 N N . ASP A 1 86 ? -9.116 -9.349 2.441 1.00 85.94 86 ASP A N 1
ATOM 688 C CA . ASP A 1 86 ? -8.428 -10.440 3.117 1.00 85.94 86 ASP A CA 1
ATOM 689 C C . ASP A 1 86 ? -9.405 -11.367 3.856 1.00 85.94 86 ASP A C 1
ATOM 691 O O . ASP A 1 86 ? -9.500 -12.562 3.580 1.00 85.94 86 ASP A O 1
ATOM 695 N N . SER A 1 87 ? -10.223 -10.792 4.741 1.00 86.75 87 SER A N 1
ATOM 696 C CA . SER A 1 87 ? -11.186 -11.579 5.504 1.00 86.75 87 SER A CA 1
ATOM 697 C C . SER A 1 87 ? -12.210 -12.278 4.605 1.00 86.75 87 SER A C 1
ATOM 699 O O . SER A 1 87 ? -12.633 -13.390 4.920 1.00 86.75 87 SER A O 1
ATOM 701 N N . LEU A 1 88 ? -12.626 -11.654 3.501 1.00 85.19 88 LEU A N 1
ATOM 702 C CA . LEU A 1 88 ? -13.544 -12.263 2.540 1.00 85.19 88 LEU A CA 1
ATOM 703 C C . LEU A 1 88 ? -12.878 -13.388 1.752 1.00 85.19 88 LEU A C 1
ATOM 705 O O . LEU A 1 88 ? -13.503 -14.429 1.582 1.00 85.19 88 LEU A O 1
ATOM 709 N N . GLU A 1 89 ? -11.635 -13.217 1.304 1.00 83.81 89 GLU A N 1
ATOM 710 C CA . GLU A 1 89 ? -10.868 -14.281 0.654 1.00 83.81 89 GLU A CA 1
ATOM 711 C C . GLU A 1 89 ? -10.750 -15.508 1.555 1.00 83.81 89 GLU A C 1
ATOM 713 O O . GLU A 1 89 ? -11.006 -16.619 1.093 1.00 83.81 89 GLU A O 1
ATOM 718 N N . ASP A 1 90 ? -10.440 -15.320 2.839 1.00 80.12 90 ASP A N 1
ATOM 719 C CA . ASP A 1 90 ? -10.366 -16.418 3.804 1.00 80.12 90 ASP A CA 1
ATOM 720 C C . ASP A 1 90 ? -11.727 -17.106 3.992 1.00 80.12 90 ASP A C 1
ATOM 722 O O . ASP A 1 90 ? -11.809 -18.337 3.977 1.00 80.12 90 ASP A O 1
ATOM 726 N N . HIS A 1 91 ? -12.818 -16.340 4.105 1.00 81.44 91 HIS A N 1
ATOM 727 C CA . HIS A 1 91 ? -14.164 -16.917 4.189 1.00 81.44 91 HIS A CA 1
ATOM 728 C C . HIS A 1 91 ? -14.559 -17.664 2.911 1.00 81.44 91 HIS A C 1
ATOM 730 O O . HIS A 1 91 ? -15.154 -18.739 3.003 1.00 81.44 91 HIS A O 1
ATOM 736 N N . PHE A 1 92 ? -14.233 -17.131 1.731 1.00 82.38 92 PHE A N 1
ATOM 737 C CA . PHE A 1 92 ? -14.495 -17.803 0.462 1.00 82.38 92 PHE A CA 1
ATOM 738 C C . PHE A 1 92 ? -13.691 -19.094 0.366 1.00 82.38 92 PHE A C 1
ATOM 740 O O . PHE A 1 92 ? -14.273 -20.143 0.115 1.00 82.38 92 PHE A O 1
ATOM 747 N N . ARG A 1 93 ? -12.388 -19.062 0.646 1.00 70.69 93 ARG A N 1
ATOM 748 C CA . ARG A 1 93 ? -11.541 -20.262 0.640 1.00 70.69 93 ARG A CA 1
ATOM 749 C C . ARG A 1 93 ? -12.051 -21.323 1.602 1.00 70.69 93 ARG A C 1
ATOM 751 O O . ARG A 1 93 ? -12.193 -22.473 1.199 1.00 70.69 93 ARG A O 1
ATOM 758 N N . HIS A 1 94 ? -12.425 -20.938 2.822 1.00 77.88 94 HIS A N 1
ATOM 759 C CA . HIS A 1 94 ? -13.030 -21.869 3.770 1.00 77.88 94 HIS A CA 1
ATOM 760 C C . HIS A 1 94 ? -14.339 -22.467 3.230 1.00 77.88 94 HIS A C 1
ATOM 762 O O . HIS A 1 94 ? -14.543 -23.676 3.320 1.00 77.88 94 HIS A O 1
ATOM 768 N N . ALA A 1 95 ? -15.196 -21.651 2.608 1.00 77.38 95 ALA A N 1
ATOM 769 C CA . ALA A 1 95 ? -16.428 -22.118 1.971 1.00 77.38 95 ALA A CA 1
ATOM 770 C C . ALA A 1 95 ? -16.174 -23.052 0.770 1.00 77.38 95 ALA A C 1
ATOM 772 O O . ALA A 1 95 ? -16.985 -23.940 0.512 1.00 77.38 95 ALA A O 1
ATOM 773 N N . PHE A 1 96 ? -15.050 -22.887 0.065 1.00 78.94 96 PHE A N 1
ATOM 774 C CA . PHE A 1 96 ? -14.625 -23.731 -1.057 1.00 78.94 96 PHE A CA 1
ATOM 775 C C . PHE A 1 96 ? -13.689 -24.887 -0.652 1.00 78.94 96 PHE A C 1
ATOM 777 O O . PHE A 1 96 ? -13.262 -25.655 -1.511 1.00 78.94 96 PHE A O 1
ATOM 784 N N . GLY A 1 97 ? -13.411 -25.064 0.644 1.00 72.88 97 GLY A N 1
ATOM 785 C CA . GLY A 1 97 ? -12.600 -26.169 1.167 1.00 72.88 97 GLY A CA 1
ATOM 786 C C . GLY A 1 97 ? -11.085 -25.997 1.010 1.00 72.88 97 GLY A C 1
ATOM 787 O O . GLY A 1 97 ? -10.338 -26.947 1.235 1.00 72.88 97 GLY A O 1
ATOM 788 N N . GLU A 1 98 ? -10.612 -24.803 0.656 1.00 68.06 98 GLU A N 1
ATOM 789 C CA . GLU A 1 98 ? -9.187 -24.482 0.595 1.00 68.06 98 GLU A CA 1
ATOM 790 C C . GLU A 1 98 ? -8.686 -24.060 1.983 1.00 68.06 98 GLU A C 1
ATOM 792 O O . GLU A 1 98 ? -8.933 -22.948 2.450 1.00 68.06 98 GLU A O 1
ATOM 797 N N . THR A 1 99 ? -7.962 -24.944 2.670 1.00 61.25 99 THR A N 1
ATOM 798 C CA . THR A 1 99 ? -7.338 -24.650 3.969 1.00 61.25 99 THR A CA 1
ATOM 799 C C . THR A 1 99 ? -5.884 -24.236 3.778 1.00 61.25 99 THR A C 1
ATOM 801 O O . THR A 1 99 ? -4.976 -24.997 4.102 1.00 61.25 99 THR A O 1
ATOM 804 N N . ALA A 1 100 ? -5.653 -23.051 3.220 1.00 63.47 100 ALA A N 1
ATOM 805 C CA . ALA A 1 100 ? -4.312 -22.479 3.218 1.00 63.47 100 ALA A CA 1
ATOM 806 C C . ALA A 1 100 ? -4.040 -21.773 4.552 1.00 63.47 100 ALA A C 1
ATOM 808 O O . ALA A 1 100 ? -4.887 -21.034 5.056 1.00 63.47 100 ALA A O 1
ATOM 809 N N . THR A 1 101 ? -2.866 -21.992 5.132 1.00 69.00 101 THR A N 1
ATOM 810 C CA . THR A 1 101 ? -2.457 -21.318 6.370 1.00 69.00 101 THR A CA 1
ATOM 811 C C . THR A 1 101 ? -2.046 -19.863 6.103 1.00 69.00 101 THR A C 1
ATOM 813 O O . THR A 1 101 ? -1.670 -19.498 4.988 1.00 69.00 101 THR A O 1
ATOM 816 N N . MET A 1 102 ? -2.073 -19.007 7.133 1.00 65.44 102 MET A N 1
ATOM 817 C CA . MET A 1 102 ? -1.582 -17.619 7.027 1.00 65.44 102 MET A CA 1
ATOM 818 C C . MET A 1 102 ? -0.115 -17.539 6.569 1.00 65.44 102 MET A C 1
ATOM 820 O O . MET A 1 102 ? 0.264 -16.594 5.881 1.00 65.44 102 MET A O 1
ATOM 824 N N . GLU A 1 103 ? 0.701 -18.540 6.904 1.00 69.38 103 GLU A N 1
ATOM 825 C CA . GLU A 1 103 ? 2.105 -18.594 6.491 1.00 69.38 103 GLU A CA 1
ATOM 826 C C . GLU A 1 103 ? 2.236 -18.896 4.992 1.00 69.38 103 GLU A C 1
ATOM 828 O O . GLU A 1 103 ? 2.949 -18.198 4.276 1.00 69.38 103 GLU A O 1
ATOM 833 N N . GLU A 1 104 ? 1.464 -19.855 4.476 1.00 74.00 104 GLU A N 1
ATOM 834 C CA . GLU A 1 104 ? 1.379 -20.140 3.034 1.00 74.00 104 GLU A CA 1
ATOM 835 C C . GLU A 1 104 ? 0.819 -18.949 2.244 1.00 74.00 104 GLU A C 1
ATOM 837 O O . GLU A 1 104 ? 1.134 -18.749 1.067 1.00 74.00 104 GLU A O 1
ATOM 842 N N . ARG A 1 105 ? -0.027 -18.137 2.883 1.00 66.56 105 ARG A N 1
ATOM 843 C CA . ARG A 1 105 ? -0.525 -16.888 2.312 1.00 66.56 105 ARG A CA 1
ATOM 844 C C . ARG A 1 105 ? 0.570 -15.829 2.231 1.00 66.56 105 ARG A C 1
ATOM 846 O O . ARG A 1 105 ? 0.732 -15.224 1.174 1.00 66.56 105 ARG A O 1
ATOM 853 N N . ARG A 1 106 ? 1.332 -15.629 3.309 1.00 76.00 106 ARG A N 1
ATOM 854 C CA . ARG A 1 106 ? 2.474 -14.709 3.320 1.00 76.00 106 ARG A CA 1
ATOM 855 C C . ARG A 1 106 ? 3.501 -15.101 2.261 1.00 76.00 106 ARG A C 1
ATOM 857 O O . ARG A 1 106 ? 3.878 -14.261 1.459 1.00 76.00 106 ARG A O 1
ATOM 864 N N . GLN A 1 107 ? 3.826 -16.389 2.172 1.00 81.38 107 GLN A N 1
ATOM 865 C CA . GLN A 1 107 ? 4.731 -16.925 1.154 1.00 81.38 107 GLN A CA 1
ATOM 866 C C . GLN A 1 107 ? 4.243 -16.659 -0.274 1.00 81.38 107 GLN A C 1
ATOM 868 O O . GLN A 1 107 ? 5.046 -16.317 -1.135 1.00 81.38 107 GLN A O 1
ATOM 873 N N . ARG A 1 108 ? 2.934 -16.769 -0.543 1.00 79.00 108 ARG A N 1
ATOM 874 C CA . ARG A 1 108 ? 2.373 -16.430 -1.861 1.00 79.00 108 ARG A CA 1
ATOM 875 C C . ARG A 1 108 ? 2.447 -14.942 -2.179 1.00 79.00 108 ARG A C 1
ATOM 877 O O . ARG A 1 108 ? 2.735 -14.596 -3.319 1.00 79.00 108 ARG A O 1
ATOM 884 N N . ILE A 1 109 ? 2.177 -14.076 -1.204 1.00 81.56 109 ILE A N 1
ATOM 885 C CA . ILE A 1 109 ? 2.299 -12.625 -1.393 1.00 81.56 109 ILE A CA 1
ATOM 886 C C . ILE A 1 109 ? 3.761 -12.260 -1.640 1.00 81.56 109 ILE A C 1
ATOM 888 O O . ILE A 1 109 ? 4.039 -11.540 -2.591 1.00 81.56 109 ILE A O 1
ATOM 892 N N . ASP A 1 110 ? 4.682 -12.802 -0.846 1.00 84.50 110 ASP A N 1
ATOM 893 C CA . ASP A 1 110 ? 6.115 -12.565 -1.004 1.00 84.50 110 ASP A CA 1
ATOM 894 C C . ASP A 1 110 ? 6.604 -13.060 -2.378 1.00 84.50 110 ASP A C 1
ATOM 896 O O . ASP A 1 110 ? 7.312 -12.335 -3.072 1.00 84.50 110 ASP A O 1
ATOM 900 N N . ALA A 1 111 ? 6.151 -14.238 -2.826 1.00 86.75 111 ALA A N 1
ATOM 901 C CA . ALA A 1 111 ? 6.456 -14.761 -4.159 1.00 86.75 111 ALA A CA 1
ATOM 902 C C . ALA A 1 111 ? 5.886 -13.881 -5.284 1.00 86.75 111 ALA A C 1
ATOM 904 O O . ALA A 1 111 ? 6.562 -13.628 -6.277 1.00 86.75 111 ALA A O 1
ATOM 905 N N . TYR A 1 112 ? 4.659 -13.379 -5.129 1.00 83.56 112 TYR A N 1
ATOM 906 C CA . TYR A 1 112 ? 4.047 -12.487 -6.113 1.00 83.56 112 TYR A CA 1
ATOM 907 C C . TYR A 1 112 ? 4.748 -11.123 -6.174 1.00 83.56 112 TYR A C 1
ATOM 909 O O . TYR A 1 112 ? 4.940 -10.572 -7.255 1.00 83.56 112 TYR A O 1
ATOM 917 N N . VAL A 1 113 ? 5.161 -10.580 -5.025 1.00 90.62 113 VAL A N 1
ATOM 918 C CA . VAL A 1 113 ? 5.960 -9.348 -4.966 1.00 90.62 113 VAL A CA 1
ATOM 919 C C . VAL A 1 113 ? 7.299 -9.552 -5.671 1.00 90.62 113 VAL A C 1
ATOM 921 O O . VAL A 1 113 ? 7.655 -8.721 -6.501 1.00 90.62 113 VAL A O 1
ATOM 924 N N . GLN A 1 114 ? 7.986 -10.670 -5.421 1.00 92.12 114 GLN A N 1
ATOM 925 C CA . GLN A 1 114 ? 9.229 -11.012 -6.121 1.00 92.12 114 GLN A CA 1
ATOM 926 C C . GLN A 1 114 ? 9.030 -11.105 -7.638 1.00 92.12 114 GLN A C 1
ATOM 928 O O . GLN A 1 114 ? 9.792 -10.503 -8.388 1.00 92.12 114 GLN A O 1
ATOM 933 N N . GLU A 1 115 ? 7.974 -11.779 -8.104 1.00 93.06 115 GLU A N 1
ATOM 934 C CA . GLU A 1 115 ? 7.664 -11.862 -9.538 1.00 93.06 115 GLU A CA 1
ATOM 935 C C . GLU A 1 115 ? 7.438 -10.469 -10.150 1.00 93.06 115 GLU A C 1
ATOM 937 O O . GLU A 1 115 ? 7.920 -10.165 -11.245 1.00 93.06 115 GLU A O 1
ATOM 942 N N . LEU A 1 116 ? 6.710 -9.593 -9.451 1.00 92.12 116 LEU A N 1
ATOM 943 C CA . LEU A 1 116 ? 6.486 -8.226 -9.913 1.00 92.12 116 LEU A CA 1
ATOM 944 C C . LEU A 1 116 ? 7.785 -7.419 -9.971 1.00 92.12 116 LEU A C 1
ATOM 946 O O . LEU A 1 116 ? 7.987 -6.692 -10.942 1.00 92.12 116 LEU A O 1
ATOM 950 N N . GLU A 1 117 ? 8.660 -7.549 -8.975 1.00 93.88 117 GLU A N 1
ATOM 951 C CA . GLU A 1 117 ? 9.970 -6.891 -8.953 1.00 93.88 117 GLU A CA 1
ATOM 952 C C . GLU A 1 117 ? 10.859 -7.369 -10.107 1.00 93.88 117 GLU A C 1
ATOM 954 O O . GLU A 1 117 ? 11.451 -6.547 -10.808 1.00 93.88 117 GLU A O 1
ATOM 959 N N . GLU A 1 118 ? 10.897 -8.677 -10.372 1.00 94.31 118 GLU A N 1
ATOM 960 C CA . GLU A 1 118 ? 11.627 -9.252 -11.505 1.00 94.31 118 GLU A CA 1
ATOM 961 C C . GLU A 1 118 ? 11.108 -8.718 -12.843 1.00 94.31 118 GLU A C 1
ATOM 963 O O . GLU A 1 118 ? 11.890 -8.279 -13.690 1.00 94.31 118 GLU A O 1
ATOM 968 N N . ARG A 1 119 ? 9.784 -8.681 -13.029 1.00 93.88 119 ARG A N 1
ATOM 969 C CA . ARG A 1 119 ? 9.170 -8.137 -14.251 1.00 93.88 119 ARG A CA 1
ATOM 970 C C . ARG A 1 119 ? 9.456 -6.652 -14.430 1.00 93.88 119 ARG A C 1
ATOM 972 O O . ARG A 1 119 ? 9.661 -6.208 -15.559 1.00 93.88 119 ARG A O 1
ATOM 979 N N . LEU A 1 120 ? 9.459 -5.886 -13.342 1.00 93.12 120 LEU A N 1
ATOM 980 C CA . LEU A 1 120 ? 9.747 -4.455 -13.369 1.00 93.12 120 LEU A CA 1
ATOM 981 C C . LEU A 1 120 ? 11.218 -4.212 -13.731 1.00 93.12 120 LEU A C 1
ATOM 983 O O . LEU A 1 120 ? 11.506 -3.371 -14.580 1.00 93.12 120 LEU A O 1
ATOM 987 N N . ASN A 1 121 ? 12.137 -5.007 -13.179 1.00 94.75 121 ASN A N 1
ATOM 988 C CA . ASN A 1 121 ? 13.554 -4.955 -13.536 1.00 94.75 121 ASN A CA 1
ATOM 989 C C . ASN A 1 121 ? 13.787 -5.319 -15.007 1.00 94.75 121 ASN A C 1
ATOM 991 O O . ASN A 1 121 ? 14.440 -4.557 -15.715 1.00 94.75 121 ASN A O 1
ATOM 995 N N . ALA A 1 122 ? 13.183 -6.402 -15.502 1.00 94.25 122 ALA A N 1
ATOM 996 C CA . ALA A 1 122 ? 13.293 -6.790 -16.909 1.00 94.25 122 ALA A CA 1
ATOM 997 C C . ALA A 1 122 ? 12.736 -5.711 -17.860 1.00 94.25 122 ALA A C 1
ATOM 999 O O . ALA A 1 122 ? 13.318 -5.425 -18.911 1.00 94.25 122 ALA A O 1
ATOM 1000 N N . ALA A 1 123 ? 11.623 -5.069 -17.488 1.00 93.25 123 ALA A N 1
ATOM 1001 C CA . ALA A 1 123 ? 11.073 -3.952 -18.250 1.00 93.25 123 ALA A CA 1
ATOM 1002 C C . ALA A 1 123 ? 12.023 -2.743 -18.255 1.00 93.25 123 ALA A C 1
ATOM 1004 O O . ALA A 1 123 ? 12.251 -2.157 -19.311 1.00 93.25 123 ALA A O 1
ATOM 1005 N N . ASN A 1 124 ? 12.619 -2.403 -17.109 1.00 94.50 124 ASN A N 1
ATOM 1006 C CA . ASN A 1 124 ? 13.598 -1.319 -17.008 1.00 94.50 124 ASN A CA 1
ATOM 1007 C C . ASN A 1 124 ? 14.853 -1.592 -17.845 1.00 94.50 124 ASN A C 1
ATOM 1009 O O . ASN A 1 124 ? 15.338 -0.689 -18.521 1.00 94.50 124 ASN A O 1
ATOM 1013 N N . GLU A 1 125 ? 15.362 -2.825 -17.842 1.00 94.69 125 GLU A N 1
ATOM 1014 C CA . GLU A 1 125 ? 16.495 -3.226 -18.684 1.00 94.69 125 GLU A CA 1
ATOM 1015 C C . GLU A 1 125 ? 16.165 -3.089 -20.172 1.00 94.69 125 GLU A C 1
ATOM 1017 O O . GLU A 1 125 ? 16.970 -2.566 -20.941 1.00 94.69 125 GLU A O 1
ATOM 1022 N N . THR A 1 126 ? 14.956 -3.491 -20.571 1.00 94.12 126 THR A N 1
ATOM 1023 C CA . THR A 1 126 ? 14.484 -3.351 -21.956 1.00 94.12 126 THR A CA 1
ATOM 1024 C C . THR A 1 126 ? 14.401 -1.879 -22.367 1.00 94.12 126 THR A C 1
ATOM 1026 O O . THR A 1 126 ? 14.851 -1.514 -23.450 1.00 94.12 126 THR A O 1
ATOM 1029 N N . ILE A 1 127 ? 13.869 -1.016 -21.495 1.00 93.88 127 ILE A N 1
ATOM 1030 C CA . ILE A 1 127 ? 13.805 0.432 -21.737 1.00 93.88 127 ILE A CA 1
ATOM 1031 C C . ILE A 1 127 ? 15.218 1.013 -21.868 1.00 93.88 127 ILE A C 1
ATOM 1033 O O . ILE A 1 127 ? 15.488 1.746 -22.815 1.00 93.88 127 ILE A O 1
ATOM 1037 N N . ALA A 1 128 ? 16.140 0.644 -20.977 1.00 94.12 128 ALA A N 1
ATOM 1038 C CA . ALA A 1 128 ? 17.520 1.124 -21.024 1.00 94.12 128 ALA A CA 1
ATOM 1039 C C . ALA A 1 128 ? 18.245 0.708 -22.318 1.00 94.12 128 ALA A C 1
ATOM 1041 O O . ALA A 1 128 ? 19.022 1.487 -22.872 1.00 94.12 128 ALA A O 1
ATOM 1042 N N . GLN A 1 129 ? 17.980 -0.500 -22.827 1.00 93.50 129 GLN A N 1
ATOM 1043 C CA . GLN A 1 129 ? 18.510 -0.952 -24.117 1.00 93.50 129 GLN A CA 1
ATOM 1044 C C . GLN A 1 129 ? 17.950 -0.124 -25.277 1.00 93.50 129 GLN A C 1
ATOM 1046 O O . GLN A 1 129 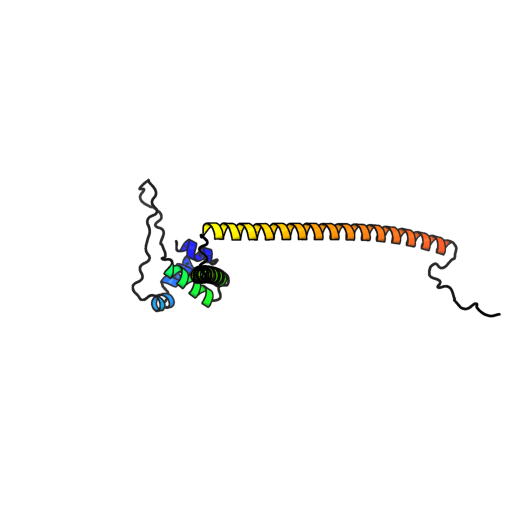? 18.720 0.354 -26.107 1.00 93.50 129 GLN A O 1
ATOM 1051 N N . GLN A 1 130 ? 16.638 0.121 -25.295 1.00 92.69 130 GLN A N 1
ATOM 1052 C CA . GLN A 1 130 ? 16.000 0.956 -26.317 1.00 92.69 130 GLN A CA 1
ATOM 1053 C C . GLN A 1 130 ? 16.537 2.393 -26.308 1.00 92.69 130 GLN A C 1
ATOM 1055 O O . GLN A 1 130 ? 16.769 2.974 -27.366 1.00 92.69 130 GLN A O 1
ATOM 1060 N N . GLU A 1 131 ? 16.773 2.973 -25.128 1.00 92.81 131 GLU A N 1
ATOM 1061 C CA . GLU A 1 131 ? 17.380 4.303 -25.007 1.00 92.81 131 GLU A CA 1
ATOM 1062 C C . GLU A 1 131 ? 18.804 4.344 -25.576 1.00 92.81 131 GLU A C 1
ATOM 1064 O O . GLU A 1 131 ? 19.177 5.314 -26.242 1.00 92.81 131 GLU A O 1
ATOM 1069 N N . LEU A 1 132 ? 19.597 3.291 -25.351 1.00 94.19 132 LEU A N 1
ATOM 1070 C CA . LEU A 1 132 ? 20.947 3.185 -25.899 1.00 94.19 132 LEU A CA 1
ATOM 1071 C C . LEU A 1 132 ? 20.932 3.058 -27.427 1.00 94.19 132 LEU A C 1
ATOM 1073 O O . LEU A 1 132 ? 21.687 3.760 -28.097 1.00 94.19 132 LEU A O 1
ATOM 1077 N N . GLU A 1 133 ? 20.070 2.199 -27.971 1.00 93.94 133 GLU A N 1
ATOM 1078 C CA . GLU A 1 133 ? 19.908 2.017 -29.418 1.00 93.94 133 GLU A CA 1
ATOM 1079 C C . GLU A 1 133 ? 19.476 3.318 -30.099 1.00 93.94 133 GLU A C 1
ATOM 1081 O O . GLU A 1 133 ? 20.060 3.725 -31.103 1.00 93.94 133 GLU A O 1
ATOM 1086 N N . LEU A 1 134 ? 18.498 4.020 -29.516 1.00 92.56 134 LEU A N 1
ATOM 1087 C CA . LEU A 1 134 ? 18.069 5.325 -30.012 1.00 92.56 134 LEU A CA 1
ATOM 1088 C C . LEU A 1 134 ? 19.228 6.317 -30.013 1.00 92.56 134 LEU A C 1
ATOM 1090 O O . LEU A 1 134 ? 19.436 7.013 -31.002 1.00 92.56 134 LEU A O 1
ATOM 1094 N N . ARG A 1 135 ? 20.004 6.375 -28.929 1.00 92.38 135 ARG A N 1
ATOM 1095 C CA . ARG A 1 135 ? 21.152 7.278 -28.836 1.00 92.38 135 ARG A CA 1
ATOM 1096 C C . ARG A 1 135 ? 22.205 6.987 -29.906 1.00 92.38 135 ARG A C 1
ATOM 1098 O O . ARG A 1 135 ? 22.675 7.926 -30.539 1.00 92.38 135 ARG A O 1
ATOM 1105 N N . GLN A 1 136 ? 22.536 5.719 -30.133 1.00 91.50 136 GLN A N 1
ATOM 1106 C CA . GLN A 1 136 ? 23.466 5.320 -31.194 1.00 91.50 136 GLN A CA 1
ATOM 1107 C C . GLN A 1 136 ? 22.934 5.712 -32.575 1.00 91.50 136 GLN A C 1
ATOM 1109 O O . GLN A 1 136 ? 23.666 6.291 -33.372 1.00 91.50 136 GLN A O 1
ATOM 1114 N N . SER A 1 137 ? 21.641 5.493 -32.829 1.00 92.19 137 SER A N 1
ATOM 1115 C CA . SER A 1 137 ? 21.003 5.906 -34.081 1.00 92.19 137 SER A CA 1
ATOM 1116 C C . SER A 1 137 ? 21.054 7.423 -34.301 1.00 92.19 137 SER A C 1
ATOM 1118 O O . SER A 1 137 ? 21.264 7.857 -35.433 1.00 92.19 137 SER A O 1
ATOM 1120 N N . TRP A 1 138 ? 20.884 8.233 -33.251 1.00 89.81 138 TRP A N 1
ATOM 1121 C CA . TRP A 1 138 ? 21.026 9.690 -33.343 1.00 89.81 138 TRP A CA 1
ATOM 1122 C C . TRP A 1 138 ? 22.470 10.114 -33.625 1.00 89.81 138 TRP A C 1
ATOM 1124 O O . TRP A 1 138 ? 22.691 10.976 -34.470 1.00 89.81 138 TRP A O 1
ATOM 1134 N N . GLU A 1 139 ? 23.450 9.484 -32.975 1.00 91.00 139 GLU A N 1
ATOM 1135 C CA . GLU A 1 139 ? 24.874 9.748 -33.221 1.00 91.00 139 GLU A CA 1
ATOM 1136 C C . GLU A 1 139 ? 25.267 9.401 -34.672 1.00 91.00 139 GLU A C 1
ATOM 1138 O O . GLU A 1 139 ? 25.973 10.169 -35.327 1.00 91.00 139 GLU A O 1
ATOM 1143 N N . GLU A 1 140 ? 24.761 8.290 -35.216 1.00 90.44 140 GLU A N 1
ATOM 1144 C CA . GLU A 1 140 ? 24.954 7.920 -36.624 1.00 90.44 140 GLU A CA 1
ATOM 1145 C C . GLU A 1 140 ? 24.295 8.916 -37.587 1.00 90.44 140 GLU A C 1
ATOM 1147 O O . GLU A 1 140 ? 24.896 9.293 -38.598 1.00 90.44 140 GLU A O 1
ATOM 1152 N N . TYR A 1 141 ? 23.077 9.364 -37.270 1.00 90.81 141 TYR A N 1
ATOM 1153 C CA . TYR A 1 141 ? 22.354 10.354 -38.065 1.00 90.81 141 TYR A CA 1
ATOM 1154 C C . TYR A 1 141 ? 23.095 11.696 -38.120 1.00 90.81 141 TYR A C 1
ATOM 1156 O O . TYR A 1 141 ? 23.255 12.262 -39.201 1.00 90.81 141 TYR A O 1
ATOM 1164 N N . ASP A 1 142 ? 23.603 12.178 -36.984 1.00 88.69 142 ASP A N 1
ATOM 1165 C CA . ASP A 1 142 ? 24.363 13.430 -36.905 1.00 88.69 142 ASP A CA 1
ATOM 1166 C C . ASP A 1 142 ? 25.650 13.363 -37.739 1.00 88.69 142 ASP A C 1
ATOM 1168 O O . ASP A 1 142 ? 25.982 14.297 -38.475 1.00 88.69 142 ASP A O 1
ATOM 1172 N N . VAL A 1 143 ? 26.358 12.231 -37.687 1.00 89.38 143 VAL A N 1
ATOM 1173 C CA . VAL A 1 143 ? 27.548 12.000 -38.514 1.00 89.38 143 VAL A CA 1
ATOM 1174 C C . VAL A 1 143 ? 27.184 12.002 -40.001 1.00 89.38 143 VAL A C 1
ATOM 1176 O O . VAL A 1 143 ? 27.853 12.665 -40.795 1.00 89.38 143 VAL A O 1
ATOM 1179 N N . GLN A 1 144 ? 26.108 11.319 -40.400 1.00 88.12 144 GLN A N 1
ATOM 1180 C CA . GLN A 1 144 ? 25.646 11.320 -41.793 1.00 88.12 144 GLN A CA 1
ATOM 1181 C C . GLN A 1 144 ? 25.264 12.719 -42.284 1.00 88.12 144 GLN A C 1
ATOM 1183 O O . GLN A 1 144 ? 25.640 13.087 -43.397 1.00 88.12 144 GLN A O 1
ATOM 1188 N N . GLN A 1 145 ? 24.572 13.504 -41.457 1.00 88.81 145 GLN A N 1
ATOM 1189 C CA . GLN A 1 145 ? 24.248 14.899 -41.759 1.00 88.81 145 GLN A CA 1
ATOM 1190 C C . GLN A 1 145 ? 25.516 15.733 -41.962 1.00 88.81 145 GLN A C 1
ATOM 1192 O O . GLN A 1 145 ? 25.620 16.449 -42.953 1.00 88.81 145 GLN A O 1
ATOM 1197 N N . SER A 1 146 ? 26.527 15.572 -41.101 1.00 87.88 146 SER A N 1
ATOM 1198 C CA . SER A 1 146 ? 27.795 16.297 -41.252 1.00 87.88 146 SER A CA 1
ATOM 1199 C C . SER A 1 146 ? 28.509 15.983 -42.574 1.00 87.88 146 SER A C 1
ATOM 1201 O O . SER A 1 146 ? 28.991 16.895 -43.246 1.00 87.88 146 SER A O 1
ATOM 1203 N N . TYR A 1 147 ? 28.508 14.715 -43.002 1.00 89.56 147 TYR A N 1
ATOM 1204 C CA . TYR A 1 147 ? 29.054 14.330 -44.302 1.00 89.56 147 TYR A CA 1
ATOM 1205 C C . TYR A 1 147 ? 28.237 14.913 -45.456 1.00 89.56 147 TYR A C 1
ATOM 1207 O O . TYR A 1 147 ? 28.820 15.425 -46.411 1.00 89.56 147 TYR A O 1
ATOM 1215 N N . GLN A 1 148 ? 26.903 14.858 -45.379 1.00 87.69 148 GLN A N 1
ATOM 1216 C CA . GLN A 1 148 ? 26.028 15.460 -46.388 1.00 87.69 148 GLN A CA 1
ATOM 1217 C C . GLN A 1 148 ? 26.298 16.959 -46.532 1.00 87.69 148 GLN A C 1
ATOM 1219 O O . GLN A 1 148 ? 26.503 17.415 -47.652 1.00 87.69 148 GLN A O 1
ATOM 1224 N N . ASP A 1 149 ? 26.408 17.694 -45.424 1.00 88.94 149 ASP A N 1
ATOM 1225 C CA . ASP A 1 149 ? 26.720 19.126 -45.411 1.00 88.94 149 ASP A CA 1
ATOM 1226 C C . ASP A 1 149 ? 28.088 19.449 -46.038 1.00 88.94 149 ASP A C 1
ATOM 1228 O O . ASP A 1 149 ? 28.248 20.468 -46.723 1.00 88.94 149 ASP A O 1
ATOM 1232 N N . GLU A 1 150 ? 29.096 18.604 -45.810 1.00 89.25 150 GLU A N 1
ATOM 1233 C CA . GLU A 1 150 ? 30.415 18.739 -46.436 1.00 89.25 150 GLU A CA 1
ATOM 1234 C C . GLU A 1 150 ? 30.360 18.503 -47.949 1.00 89.25 150 GLU A C 1
ATOM 1236 O O . GLU A 1 150 ? 30.904 19.308 -48.712 1.00 89.25 150 GLU A O 1
ATOM 1241 N N . TYR A 1 151 ? 29.676 17.447 -48.398 1.00 87.56 151 TYR A N 1
ATOM 1242 C CA . TYR A 1 151 ? 29.481 17.172 -49.824 1.00 87.56 151 TYR A CA 1
ATOM 1243 C C . TYR A 1 151 ? 28.697 18.289 -50.515 1.00 87.56 151 TYR A C 1
ATOM 1245 O O . TYR A 1 151 ? 29.095 18.760 -51.582 1.00 87.56 151 TYR A O 1
ATOM 1253 N N . ASP A 1 152 ? 27.630 18.770 -49.882 1.00 88.25 152 ASP A N 1
ATOM 1254 C CA . ASP A 1 152 ? 26.825 19.895 -50.349 1.00 88.25 152 ASP A CA 1
ATOM 1255 C C . ASP A 1 152 ? 27.671 21.150 -50.564 1.00 88.25 152 ASP A C 1
ATOM 1257 O O . ASP A 1 152 ? 27.514 21.868 -51.557 1.00 88.25 152 ASP A O 1
ATOM 1261 N N . ARG A 1 153 ? 28.589 21.417 -49.631 1.00 87.69 153 ARG A N 1
ATOM 1262 C CA . ARG A 1 153 ? 29.517 22.544 -49.712 1.00 87.69 153 ARG A CA 1
ATOM 1263 C C . ARG A 1 153 ? 30.469 22.396 -50.894 1.00 87.69 153 ARG A C 1
ATOM 1265 O O . ARG A 1 153 ? 30.586 23.336 -51.676 1.00 87.69 153 ARG A O 1
ATOM 1272 N N . GLN A 1 154 ? 31.080 21.222 -51.063 1.00 89.62 154 GLN A N 1
ATOM 1273 C CA . GLN A 1 154 ? 31.981 20.940 -52.187 1.00 89.62 154 GLN A CA 1
ATOM 1274 C C . GLN A 1 154 ? 31.264 21.082 -53.539 1.00 89.62 154 GLN A C 1
ATOM 1276 O O . GLN A 1 154 ? 31.796 21.691 -54.467 1.00 89.62 154 GLN A O 1
ATOM 1281 N N . LEU A 1 155 ? 30.028 20.584 -53.656 1.00 86.38 155 LEU A N 1
ATOM 1282 C CA . LEU A 1 155 ? 29.226 20.719 -54.876 1.00 86.38 155 LEU A CA 1
ATOM 1283 C C . LEU A 1 155 ? 28.952 22.189 -55.218 1.00 86.38 155 LEU A C 1
ATOM 1285 O O . LEU A 1 155 ? 29.144 22.597 -56.367 1.00 86.38 155 LEU A O 1
ATOM 1289 N N . ARG A 1 156 ? 28.5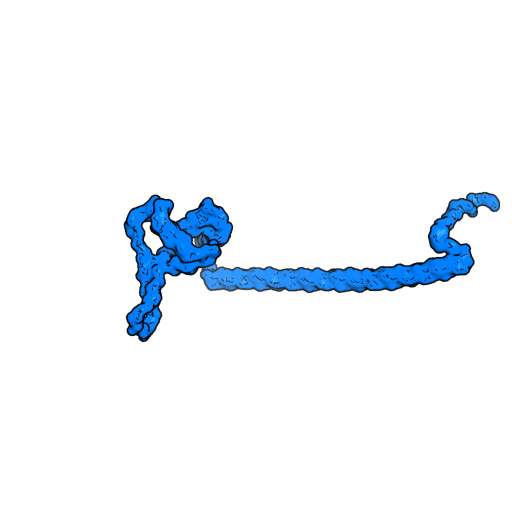91 23.006 -54.218 1.00 86.56 156 ARG A N 1
ATOM 1290 C CA . ARG A 1 156 ? 28.376 24.453 -54.398 1.00 86.56 156 ARG A CA 1
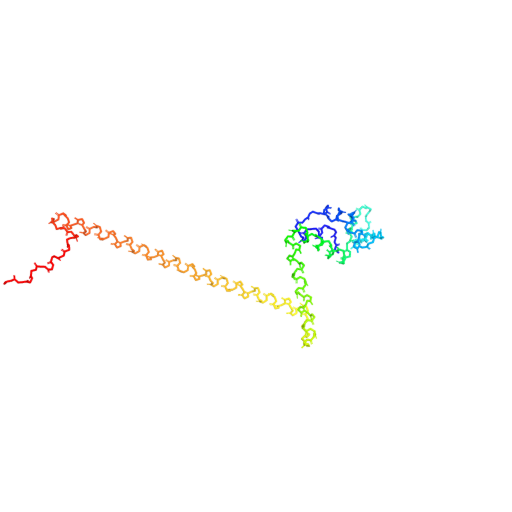ATOM 1291 C C . ARG A 1 156 ? 29.658 25.191 -54.786 1.00 86.56 156 ARG A C 1
ATOM 1293 O O . ARG A 1 156 ? 29.596 26.076 -55.636 1.00 86.56 156 ARG A O 1
ATOM 1300 N N . GLU A 1 157 ? 30.806 24.828 -54.212 1.00 89.62 157 GLU A N 1
ATOM 1301 C CA . GLU A 1 157 ? 32.118 25.390 -54.579 1.00 89.62 157 GLU A CA 1
ATOM 1302 C C . GLU A 1 157 ? 32.481 25.105 -56.045 1.00 89.62 157 GLU A C 1
ATOM 1304 O O . GLU A 1 157 ? 33.071 25.953 -56.715 1.00 89.62 157 GLU A O 1
ATOM 1309 N N . HIS A 1 158 ? 32.052 23.959 -56.578 1.00 87.06 158 HIS A N 1
ATOM 1310 C CA . HIS A 1 158 ? 32.187 23.606 -57.993 1.00 87.06 158 HIS A CA 1
ATOM 1311 C C . HIS A 1 158 ? 31.056 24.147 -58.892 1.00 87.06 158 HIS A C 1
ATOM 1313 O O . HIS A 1 158 ? 31.021 23.841 -60.084 1.00 87.06 158 HIS A O 1
ATOM 1319 N N . GLY A 1 159 ? 30.151 24.975 -58.357 1.00 84.31 159 GLY A N 1
ATOM 1320 C CA . GLY A 1 159 ? 29.061 25.607 -59.108 1.00 84.31 159 GLY A CA 1
ATOM 1321 C C . GLY A 1 159 ? 27.882 24.682 -59.434 1.00 84.31 159 GLY A C 1
ATOM 1322 O O . GLY A 1 159 ? 27.025 25.053 -60.235 1.00 84.31 159 GLY A O 1
ATOM 1323 N N . ILE A 1 160 ? 27.821 23.495 -58.826 1.00 82.94 160 ILE A N 1
ATOM 1324 C CA . ILE A 1 160 ? 26.726 22.531 -58.977 1.00 82.94 160 ILE A CA 1
ATOM 1325 C C . ILE A 1 160 ? 25.723 22.771 -57.844 1.00 82.94 160 ILE A C 1
ATOM 1327 O O . ILE A 1 160 ? 26.107 22.856 -56.680 1.00 82.94 160 ILE A O 1
ATOM 1331 N N . ASN A 1 161 ? 24.430 22.891 -58.161 1.00 82.25 161 ASN A N 1
ATOM 1332 C CA . ASN A 1 161 ? 23.385 23.003 -57.142 1.00 82.25 161 ASN A CA 1
ATOM 1333 C C . ASN A 1 161 ? 22.993 21.598 -56.633 1.00 82.25 161 ASN A C 1
ATOM 1335 O O . ASN A 1 161 ? 22.381 20.854 -57.401 1.00 82.25 161 ASN A O 1
ATOM 1339 N N . PRO A 1 162 ? 23.289 21.237 -55.368 1.00 73.88 162 PRO A N 1
ATOM 1340 C CA . PRO A 1 162 ? 23.030 19.893 -54.840 1.00 73.88 162 PRO A CA 1
ATOM 1341 C C . PRO A 1 162 ? 21.541 19.536 -54.731 1.00 73.88 162 PRO A C 1
ATOM 1343 O O . PRO A 1 162 ? 21.188 18.363 -54.721 1.00 73.88 162 PRO A O 1
ATOM 1346 N N . TRP A 1 163 ? 20.656 20.536 -54.714 1.00 79.19 163 TRP A N 1
ATOM 1347 C CA . TRP A 1 163 ? 19.207 20.347 -54.575 1.00 79.19 163 TRP A CA 1
ATOM 1348 C C . TRP A 1 163 ? 18.454 20.497 -55.899 1.00 79.19 163 TRP A C 1
ATOM 1350 O O . TRP A 1 163 ? 17.227 20.612 -55.908 1.00 79.19 163 TRP A O 1
ATOM 1360 N N . ALA A 1 164 ? 19.168 20.550 -57.028 1.00 77.56 164 ALA A N 1
ATOM 1361 C CA . ALA A 1 164 ? 18.532 20.578 -58.336 1.00 77.56 164 ALA A CA 1
ATOM 1362 C C . ALA A 1 164 ? 17.840 19.231 -58.591 1.00 77.56 164 ALA A C 1
ATOM 1364 O O . ALA A 1 164 ? 18.491 18.207 -58.786 1.00 77.56 164 ALA A O 1
ATOM 1365 N N . VAL A 1 165 ? 16.508 19.231 -58.583 1.00 70.06 165 VAL A N 1
ATOM 1366 C CA . VAL A 1 165 ? 15.720 18.062 -58.985 1.00 70.06 165 VAL A CA 1
ATOM 1367 C C . VAL A 1 165 ? 15.973 17.833 -60.482 1.00 70.06 165 VAL A C 1
ATOM 1369 O O . VAL A 1 165 ? 15.860 18.796 -61.245 1.00 70.06 165 VAL A O 1
ATOM 1372 N N . PRO A 1 166 ? 16.340 16.617 -60.931 1.00 65.56 166 PRO A N 1
ATOM 1373 C CA . PRO A 1 166 ? 16.530 16.348 -62.351 1.00 65.56 166 PRO A CA 1
ATOM 1374 C C . PRO A 1 166 ? 15.235 16.671 -63.103 1.00 65.56 166 PRO A C 1
ATOM 1376 O O . PRO A 1 166 ? 14.192 16.096 -62.793 1.00 65.56 166 PRO A O 1
ATOM 1379 N N . ASN A 1 167 ? 15.282 17.591 -64.071 1.00 56.66 167 ASN A N 1
ATOM 1380 C CA . ASN A 1 167 ? 14.150 17.825 -64.965 1.00 56.66 167 ASN A CA 1
ATOM 1381 C C . ASN A 1 167 ? 13.931 16.546 -65.781 1.00 56.66 167 ASN A C 1
ATOM 1383 O O . ASN A 1 167 ? 14.713 16.234 -66.673 1.00 56.66 167 ASN A O 1
ATOM 1387 N N . THR A 1 168 ? 12.871 15.799 -65.488 1.00 54.44 168 THR A N 1
ATOM 1388 C CA . THR A 1 168 ? 12.406 14.672 -66.311 1.00 54.44 168 THR A CA 1
ATOM 1389 C C . THR A 1 168 ? 11.642 15.167 -67.544 1.00 54.44 168 THR A C 1
ATOM 1391 O O . THR A 1 168 ? 10.567 14.665 -67.855 1.00 54.44 168 THR A O 1
ATOM 1394 N N . GLU A 1 169 ? 12.173 16.179 -68.227 1.00 52.84 169 GLU A N 1
ATOM 1395 C CA . GLU A 1 169 ? 11.637 16.724 -69.476 1.00 52.84 169 GLU A CA 1
ATOM 1396 C C . GLU A 1 169 ? 12.783 16.878 -70.480 1.00 52.84 169 GLU A C 1
ATOM 1398 O O . GLU A 1 169 ? 13.184 17.982 -70.810 1.00 52.84 169 GLU A O 1
ATOM 1403 N N . ASP A 1 170 ? 13.334 15.748 -70.920 1.00 49.75 170 ASP A N 1
ATOM 1404 C CA . ASP A 1 170 ? 14.095 15.623 -72.172 1.00 49.75 170 ASP A CA 1
ATOM 1405 C C . ASP A 1 170 ? 13.845 14.214 -72.760 1.00 49.75 170 ASP A C 1
ATOM 1407 O O . ASP A 1 170 ? 14.750 13.483 -73.155 1.00 49.75 170 ASP A O 1
ATOM 1411 N N . GLU A 1 171 ? 12.575 13.794 -72.797 1.00 48.22 171 GLU A N 1
ATOM 1412 C CA . GLU A 1 171 ? 12.106 12.844 -73.808 1.00 48.22 171 GLU A CA 1
ATOM 1413 C C . GLU A 1 171 ? 11.367 13.658 -74.872 1.00 48.22 171 GLU A C 1
ATOM 1415 O O . GLU A 1 171 ? 10.320 14.229 -74.586 1.00 48.22 171 GLU A O 1
ATOM 1420 N N . HIS A 1 172 ? 11.956 13.702 -76.071 1.00 45.94 172 HIS A N 1
ATOM 1421 C CA . HIS A 1 172 ? 11.430 14.120 -77.381 1.00 45.94 172 HIS A CA 1
ATOM 1422 C C . HIS A 1 172 ? 12.285 15.202 -78.052 1.00 45.94 172 HIS A C 1
ATOM 1424 O O . HIS A 1 172 ? 12.026 16.395 -77.906 1.00 45.94 172 HIS A O 1
ATOM 1430 N N . LEU A 1 173 ? 13.236 14.758 -78.884 1.00 36.66 173 LEU A N 1
ATOM 1431 C CA . LEU A 1 173 ? 13.202 14.922 -80.350 1.00 36.66 173 LEU A CA 1
ATOM 1432 C C . LEU A 1 173 ? 14.363 14.177 -81.023 1.00 36.66 173 LEU A C 1
ATOM 1434 O O . LEU A 1 173 ? 15.517 14.332 -80.572 1.00 36.66 173 LEU A O 1
#

Sequence (173 aa):
MSQTQTAETVGENKQNVSDFLRSKAFKTIWGEGFTSQTFEVEDSTQLIGQPRINGLPLKIVIIYWNYRSYRGNKEAYKILSVLALDSLEDHFRHAFGETATMEERRQRIDAYVQELEERLNAANETIAQQELELRQSWEEYDVQQSYQDEYDRQLREHGINPWAVPNTEDEHL